Protein AF-A0A2E9XKD5-F1 (afdb_monomer_lite)

pLDDT: mean 72.81, std 18.31, range [36.31, 94.81]

Sequence (145 aa):
MKQLCNVTFLSILGIMIFNGTSYVSAADKLKVTCDGRDLALDPDTKLLDIEVVNNTLLTPDETFRGIPFTEIDDLVRFRVVGEFYTEGWALDKSTLMAASSLTVTNKPNIAAVNRSYNCIETAPPEPPEKLPKRPVGKRPRKRGF

Secondary structure (DSSP, 8-state):
-------------------------S---EEEEETTEEEEEETTTTEEEEEE-S-BTTB-S-EEEEEEEEEETTEEEEEEE-SSEEEEEEEETTTTEEEEEEEETT-TTSPPEEEEEEEEEPPPPPPPSS------PPPPP----

Structure (mmCIF, N/CA/C/O backbone):
data_AF-A0A2E9XKD5-F1
#
_entry.id   AF-A0A2E9XKD5-F1
#
loop_
_atom_site.group_PDB
_atom_site.id
_atom_site.type_symbol
_atom_site.label_atom_id
_atom_site.label_alt_id
_atom_site.label_comp_id
_atom_site.label_asym_id
_atom_site.label_entity_id
_atom_site.label_seq_id
_atom_site.pdbx_PDB_ins_code
_atom_site.Cartn_x
_atom_site.Cartn_y
_atom_site.Cartn_z
_atom_site.occupancy
_atom_site.B_iso_or_equiv
_atom_site.auth_seq_id
_atom_site.auth_comp_id
_atom_site.auth_asym_id
_atom_site.auth_atom_id
_atom_site.pdbx_PDB_model_num
ATOM 1 N N . MET A 1 1 ? -65.403 -9.902 49.046 1.00 38.38 1 MET A N 1
ATOM 2 C CA . MET A 1 1 ? -65.206 -11.231 49.671 1.00 38.38 1 MET A CA 1
ATOM 3 C C . MET A 1 1 ? -64.141 -11.990 48.889 1.00 38.38 1 MET A C 1
ATOM 5 O O . MET A 1 1 ? -64.184 -11.918 47.669 1.00 38.38 1 MET A O 1
ATOM 9 N N . LYS A 1 2 ? -63.268 -12.708 49.622 1.00 39.84 2 LYS A N 1
ATOM 10 C CA . LYS A 1 2 ? -62.040 -13.458 49.243 1.00 39.84 2 LYS A CA 1
ATOM 11 C C . LYS A 1 2 ? -60.794 -12.561 49.039 1.00 39.84 2 LYS A C 1
ATOM 13 O O . LYS A 1 2 ? -60.743 -11.837 48.058 1.00 39.84 2 LYS A O 1
ATOM 18 N N . GLN A 1 3 ? -59.935 -12.331 50.054 1.00 40.47 3 GLN A N 1
ATOM 19 C CA . GLN A 1 3 ? -58.873 -13.202 50.647 1.00 40.47 3 GLN A CA 1
ATOM 20 C C . GLN A 1 3 ? -57.863 -13.700 49.592 1.00 40.47 3 GLN A C 1
ATOM 22 O O . GLN A 1 3 ? -58.303 -14.166 48.553 1.00 40.47 3 GLN A O 1
ATOM 27 N N . LEU A 1 4 ? -56.536 -13.711 49.770 1.00 41.00 4 LEU A N 1
ATOM 28 C CA . LEU A 1 4 ? -55.631 -13.460 50.903 1.00 41.00 4 LEU A CA 1
ATOM 29 C C . LEU A 1 4 ? -54.195 -13.330 50.332 1.00 41.00 4 LEU A C 1
ATOM 31 O O . LEU A 1 4 ? -53.864 -14.004 49.364 1.00 41.00 4 LEU A O 1
ATOM 35 N N . CYS A 1 5 ? -53.393 -12.469 50.962 1.00 41.09 5 CYS A N 1
ATOM 36 C CA . CYS A 1 5 ? -51.933 -12.477 51.142 1.00 41.09 5 CYS A CA 1
ATOM 37 C C . CYS A 1 5 ? -51.021 -13.344 50.245 1.00 41.09 5 CYS A C 1
ATOM 39 O O . CYS A 1 5 ? -51.085 -14.567 50.288 1.00 41.09 5 CYS A O 1
ATOM 41 N N . ASN A 1 6 ? -49.966 -12.721 49.700 1.00 37.91 6 ASN A N 1
ATOM 42 C CA . ASN A 1 6 ? -48.620 -13.050 50.187 1.00 37.91 6 ASN A CA 1
ATOM 43 C C . ASN A 1 6 ? -47.631 -11.894 49.986 1.00 37.91 6 ASN A C 1
ATOM 45 O O . ASN A 1 6 ? -47.409 -11.408 48.880 1.00 37.91 6 ASN A O 1
ATOM 49 N N . VAL A 1 7 ? -47.081 -11.442 51.107 1.00 45.97 7 VAL A N 1
ATOM 50 C CA . VAL A 1 7 ? -46.154 -10.324 51.264 1.00 45.97 7 VAL A CA 1
ATOM 51 C C . VAL A 1 7 ? -44.745 -10.908 51.421 1.00 45.97 7 VAL A C 1
ATOM 53 O O . VAL A 1 7 ? -44.524 -11.761 52.270 1.00 45.97 7 VAL A O 1
ATOM 56 N N . THR A 1 8 ? -43.832 -10.425 50.573 1.00 49.66 8 THR A N 1
ATOM 57 C CA . THR A 1 8 ? -42.368 -10.286 50.745 1.00 49.66 8 THR A CA 1
ATOM 58 C C . THR A 1 8 ? -41.493 -11.492 51.120 1.00 49.66 8 THR A C 1
ATOM 60 O O . THR A 1 8 ? -41.514 -11.959 52.251 1.00 49.66 8 THR A O 1
ATOM 63 N N . PHE A 1 9 ? -40.540 -11.802 50.235 1.00 42.31 9 PHE A N 1
ATOM 64 C CA . PHE A 1 9 ? -39.138 -12.108 50.570 1.00 42.31 9 PHE A CA 1
ATOM 65 C C . PHE A 1 9 ? -38.277 -11.489 49.449 1.00 42.31 9 PHE A C 1
ATOM 67 O O . PHE A 1 9 ? -38.438 -11.837 48.287 1.00 42.31 9 PHE A O 1
ATOM 74 N N . LEU A 1 10 ? -37.660 -10.327 49.664 1.00 41.09 10 LEU A N 1
ATOM 75 C CA . LEU A 1 10 ? -36.280 -10.145 50.133 1.00 41.09 10 LEU A CA 1
ATOM 76 C C . LEU A 1 10 ? -35.199 -10.750 49.215 1.00 41.09 10 LEU A C 1
ATOM 78 O O . LEU A 1 10 ? -35.007 -11.957 49.160 1.00 41.09 10 LEU A O 1
ATOM 82 N N . SER A 1 11 ? -34.429 -9.822 48.638 1.00 43.50 11 SER A N 1
ATOM 83 C CA . SER A 1 11 ? -32.983 -9.870 48.385 1.00 43.50 11 SER A CA 1
ATOM 84 C C . SER A 1 11 ? -32.411 -10.832 47.341 1.00 43.50 11 SER A C 1
ATOM 86 O O . SER A 1 11 ? -32.524 -12.044 47.459 1.00 43.50 11 SER A O 1
ATOM 88 N N . ILE A 1 12 ? -31.648 -10.222 46.424 1.00 52.56 12 ILE A N 1
ATOM 89 C CA . ILE A 1 12 ? -30.289 -10.549 45.934 1.00 52.56 12 ILE A CA 1
ATOM 90 C C . ILE A 1 12 ? -30.287 -10.163 44.448 1.00 52.56 12 ILE A C 1
ATOM 92 O O . ILE A 1 12 ? -30.807 -10.861 43.589 1.00 52.56 12 ILE A O 1
ATOM 96 N N . LEU A 1 13 ? -29.951 -8.911 44.136 1.00 46.59 13 LEU A N 1
ATOM 97 C CA . LEU A 1 13 ? -28.588 -8.550 43.732 1.00 46.59 13 LEU A CA 1
ATOM 98 C C . LEU A 1 13 ? -28.008 -9.566 42.738 1.00 46.59 13 LEU A C 1
ATOM 100 O O . LEU A 1 13 ? -27.214 -10.431 43.083 1.00 46.59 13 LEU A O 1
ATOM 104 N N . GLY A 1 14 ? -28.404 -9.402 41.485 1.00 41.97 14 GLY A N 1
ATOM 105 C CA . GLY A 1 14 ? -27.743 -9.991 40.333 1.00 41.97 14 GLY A CA 1
ATOM 106 C C . GLY A 1 14 ? -27.627 -8.926 39.259 1.00 41.97 14 GLY A C 1
ATOM 107 O O . GLY A 1 14 ? -28.182 -9.083 38.178 1.00 41.97 14 GLY A O 1
ATOM 108 N N . ILE A 1 15 ? -26.961 -7.811 39.585 1.00 48.97 15 ILE A N 1
ATOM 109 C CA . ILE A 1 15 ? -26.388 -6.918 38.576 1.00 48.97 15 ILE A CA 1
ATOM 110 C C . ILE A 1 15 ? -25.385 -7.797 37.829 1.00 48.97 15 ILE A C 1
ATOM 112 O O . ILE A 1 15 ? -24.231 -7.923 38.230 1.00 48.97 15 ILE A O 1
ATOM 116 N N . MET A 1 16 ? -25.854 -8.492 36.792 1.00 43.12 16 MET A N 1
ATOM 117 C CA . MET A 1 16 ? -24.989 -9.048 35.769 1.00 43.12 16 MET A CA 1
ATOM 118 C C . MET A 1 16 ? -24.407 -7.842 35.060 1.00 43.12 16 MET A C 1
ATOM 120 O O . MET A 1 16 ? -24.975 -7.281 34.126 1.00 43.12 16 MET A O 1
ATOM 124 N N . ILE A 1 17 ? -23.280 -7.418 35.620 1.00 49.34 17 ILE A N 1
ATOM 125 C CA . ILE A 1 17 ? -22.225 -6.678 34.971 1.00 49.34 17 ILE A CA 1
ATOM 126 C C . ILE A 1 17 ? -21.909 -7.479 33.706 1.00 49.34 17 ILE A C 1
ATOM 128 O O . ILE A 1 17 ? -21.049 -8.358 33.699 1.00 49.34 17 ILE A O 1
ATOM 132 N N . PHE A 1 18 ? -22.636 -7.202 32.625 1.00 40.81 18 PHE A N 1
ATOM 133 C CA . PHE A 1 18 ? -22.081 -7.371 31.300 1.00 40.81 18 PHE A CA 1
ATOM 134 C C . PHE A 1 18 ? -20.971 -6.325 31.229 1.00 40.81 18 PHE A C 1
ATOM 136 O O . PHE A 1 18 ? -21.161 -5.202 30.772 1.00 40.81 18 PHE A O 1
ATOM 143 N N . ASN A 1 19 ? -19.792 -6.711 31.721 1.00 41.50 19 ASN A N 1
ATOM 144 C CA . ASN A 1 19 ? -18.520 -6.190 31.250 1.00 41.50 19 ASN A CA 1
ATOM 145 C C . ASN A 1 19 ? -18.376 -6.644 29.791 1.00 41.50 19 ASN A C 1
ATOM 147 O O . ASN A 1 19 ? -17.474 -7.392 29.432 1.00 41.50 19 ASN A O 1
ATOM 151 N N . GLY A 1 20 ? -19.287 -6.183 28.934 1.00 37.00 20 GLY A N 1
ATOM 152 C CA . GLY A 1 20 ? -18.928 -5.841 27.581 1.00 37.00 20 GLY A CA 1
ATOM 153 C C . GLY A 1 20 ? -18.070 -4.600 27.721 1.00 37.00 20 GLY A C 1
ATOM 154 O O . GLY A 1 20 ? -18.549 -3.485 27.560 1.00 37.00 20 GLY A O 1
ATOM 155 N N . THR A 1 21 ? -16.798 -4.787 28.073 1.00 42.94 21 THR A N 1
ATOM 156 C CA . THR A 1 21 ? -15.776 -3.846 27.646 1.00 42.94 21 THR A CA 1
ATOM 157 C C . THR A 1 21 ? -15.769 -3.940 26.128 1.00 42.94 21 THR A C 1
ATOM 159 O O . THR A 1 21 ? -14.956 -4.643 25.533 1.00 42.94 21 THR A O 1
ATOM 162 N N . SER A 1 22 ? -16.725 -3.268 25.494 1.00 39.81 22 SER A N 1
ATOM 163 C CA . SER A 1 22 ? -16.530 -2.686 24.187 1.00 39.81 22 SER A CA 1
ATOM 164 C C . SER A 1 22 ? -15.349 -1.740 24.356 1.00 39.81 22 SER A C 1
ATOM 166 O O . SER A 1 22 ? -15.509 -0.552 24.625 1.00 39.81 22 SER A O 1
ATOM 168 N N . TYR A 1 23 ? -14.142 -2.298 24.250 1.00 36.31 23 TYR A N 1
ATOM 169 C CA . TYR A 1 23 ? -12.985 -1.587 23.733 1.00 36.31 23 TYR A CA 1
ATOM 170 C C . TYR A 1 23 ? -13.327 -1.233 22.281 1.00 36.31 23 TYR A C 1
ATOM 172 O O . TYR A 1 23 ? -12.847 -1.832 21.335 1.00 36.31 23 TYR A O 1
ATOM 180 N N . VAL A 1 24 ? -14.256 -0.295 22.132 1.00 44.94 24 VAL A N 1
ATOM 181 C CA . VAL A 1 24 ? -14.527 0.471 20.926 1.00 44.94 24 VAL A CA 1
ATOM 182 C C . VAL A 1 24 ? -13.983 1.844 21.281 1.00 44.94 24 VAL A C 1
ATOM 184 O O . VAL A 1 24 ? -14.707 2.707 21.764 1.00 44.94 24 VAL A O 1
ATOM 187 N N . SER A 1 25 ? -12.657 1.980 21.241 1.00 40.97 25 SER A N 1
ATOM 188 C CA . SER A 1 25 ? -11.979 3.250 21.518 1.00 40.97 25 SER A CA 1
ATOM 189 C C . SER A 1 25 ? -10.520 3.224 21.053 1.00 40.97 25 SER A C 1
ATOM 191 O O . SER A 1 25 ? -9.585 3.355 21.840 1.00 40.97 25 SER A O 1
ATOM 193 N N . ALA A 1 26 ? -10.346 3.065 19.755 1.00 41.09 26 ALA A N 1
ATOM 194 C CA . ALA A 1 26 ? -9.420 3.794 18.894 1.00 41.09 26 ALA A CA 1
ATOM 195 C C . ALA A 1 26 ? -9.995 3.585 17.485 1.00 41.09 26 ALA A C 1
ATOM 197 O O . ALA A 1 26 ? -10.652 2.570 17.275 1.00 41.09 26 ALA A O 1
ATOM 198 N N . ALA A 1 27 ? -9.853 4.513 16.542 1.00 47.41 27 ALA A N 1
ATOM 199 C CA . ALA A 1 27 ? -10.241 4.228 15.164 1.00 47.41 27 ALA A CA 1
ATOM 200 C C . ALA A 1 27 ? -9.465 2.977 14.717 1.00 47.41 27 ALA A C 1
ATOM 202 O O . ALA A 1 27 ? -8.239 3.022 14.603 1.00 47.41 27 ALA A O 1
ATOM 203 N N . ASP A 1 28 ? -10.149 1.832 14.624 1.00 62.38 28 ASP A N 1
ATOM 204 C CA . ASP A 1 28 ? -9.481 0.545 14.468 1.00 62.38 28 ASP A CA 1
ATOM 205 C C . ASP A 1 28 ? -8.703 0.580 13.159 1.00 62.38 28 ASP A C 1
ATOM 207 O O . ASP A 1 28 ? -9.267 0.746 12.075 1.00 62.38 28 ASP A O 1
ATOM 211 N N . LYS A 1 29 ? -7.375 0.491 13.276 1.00 72.94 29 LYS A N 1
ATOM 212 C CA . LYS A 1 29 ? -6.488 0.398 12.121 1.00 72.94 29 LYS A CA 1
ATOM 213 C C . LYS A 1 29 ? -6.989 -0.754 11.265 1.00 72.94 29 LYS A C 1
ATOM 215 O O . LYS A 1 29 ? -7.011 -1.891 11.739 1.00 72.94 29 LYS A O 1
ATOM 220 N N . LEU A 1 30 ? -7.389 -0.467 10.032 1.00 81.31 30 LEU A N 1
ATOM 221 C CA . LEU A 1 30 ? -7.867 -1.497 9.123 1.00 81.31 30 LEU A CA 1
ATOM 222 C C . LEU A 1 30 ? -6.664 -2.371 8.762 1.00 81.31 30 LEU A C 1
ATOM 224 O O . LEU A 1 30 ? -5.709 -1.893 8.148 1.00 81.31 30 LEU A O 1
ATOM 228 N N . LYS A 1 31 ? -6.694 -3.633 9.191 1.00 87.31 31 LYS A N 1
ATOM 229 C CA . LYS A 1 31 ? -5.660 -4.618 8.881 1.00 87.31 31 LYS A CA 1
ATOM 230 C C . LYS A 1 31 ? -6.194 -5.584 7.846 1.00 87.31 31 LYS A C 1
ATOM 232 O O . LYS A 1 31 ? -7.235 -6.200 8.067 1.00 87.31 31 LYS A O 1
ATOM 237 N N . VAL A 1 32 ? -5.501 -5.687 6.725 1.00 87.19 32 VAL A N 1
ATOM 238 C CA . VAL A 1 32 ? -5.929 -6.494 5.590 1.00 87.19 32 VAL A CA 1
ATOM 239 C C . VAL A 1 32 ? -4.749 -7.289 5.058 1.00 87.19 32 VAL A C 1
ATOM 241 O O . VAL A 1 32 ? -3.692 -6.724 4.808 1.00 87.19 32 VAL A O 1
ATOM 244 N N . THR A 1 33 ? -4.938 -8.578 4.815 1.00 87.56 33 THR A N 1
ATOM 245 C CA . THR A 1 33 ? -3.949 -9.443 4.172 1.00 87.56 33 THR A CA 1
ATOM 246 C C . THR A 1 33 ? -4.348 -9.671 2.716 1.00 87.56 33 THR A C 1
ATOM 248 O O . THR A 1 33 ? -5.406 -10.235 2.451 1.00 87.56 33 THR A O 1
ATOM 251 N N . CYS A 1 34 ? -3.506 -9.247 1.774 1.00 87.12 34 CYS A N 1
ATOM 252 C CA . CYS A 1 34 ? -3.686 -9.382 0.325 1.00 87.12 34 CYS A CA 1
ATOM 253 C C . CYS A 1 34 ? -2.665 -10.387 -0.245 1.00 87.12 34 CYS A C 1
ATOM 255 O O . CYS A 1 34 ? -1.501 -10.031 -0.419 1.00 87.12 34 CYS A O 1
ATOM 257 N N . ASP A 1 35 ? -3.074 -11.637 -0.500 1.00 80.81 35 ASP A N 1
ATOM 258 C CA . ASP A 1 35 ? -2.224 -12.759 -0.967 1.00 80.81 35 ASP A CA 1
ATOM 259 C C . ASP A 1 35 ? -0.797 -12.793 -0.361 1.00 80.81 35 ASP A C 1
ATOM 261 O O . ASP A 1 35 ? 0.207 -12.878 -1.072 1.00 80.81 35 ASP A O 1
ATOM 265 N N . GLY A 1 36 ? -0.699 -12.704 0.971 1.00 75.50 36 GLY A N 1
ATOM 266 C CA . GLY A 1 36 ? 0.577 -12.729 1.706 1.00 75.50 36 GLY A CA 1
ATOM 267 C C . GLY A 1 36 ? 1.212 -11.359 1.965 1.00 75.50 36 GLY A C 1
ATOM 268 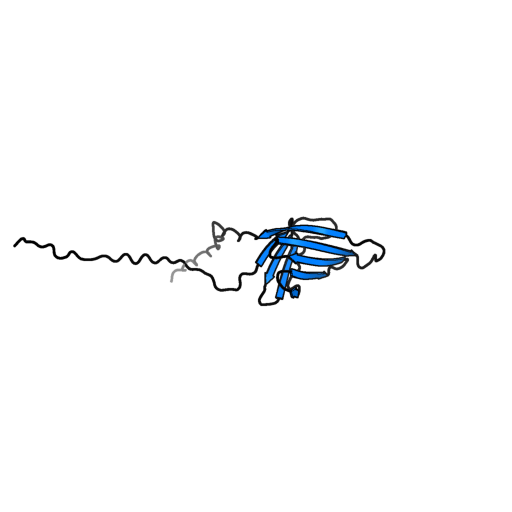O O . GLY A 1 36 ? 2.294 -11.285 2.538 1.00 75.50 36 GLY A O 1
ATOM 269 N N . ARG A 1 37 ? 0.557 -10.261 1.578 1.00 81.75 37 ARG A N 1
ATOM 270 C CA . ARG A 1 37 ? 0.967 -8.905 1.962 1.00 81.75 37 ARG A CA 1
ATOM 271 C C . ARG A 1 37 ? 0.036 -8.343 3.017 1.00 81.75 37 ARG A C 1
ATOM 273 O O . ARG A 1 37 ? -1.136 -8.109 2.730 1.00 81.75 37 ARG A O 1
ATOM 280 N N . ASP A 1 38 ? 0.565 -8.097 4.204 1.00 85.94 38 ASP A N 1
ATOM 281 C CA . ASP A 1 38 ? -0.205 -7.526 5.300 1.00 85.94 38 ASP A CA 1
ATOM 282 C C . ASP A 1 38 ? -0.155 -6.001 5.215 1.00 85.94 38 ASP A C 1
ATOM 284 O O . ASP A 1 38 ? 0.912 -5.393 5.217 1.00 85.94 38 ASP A O 1
ATOM 288 N N . LEU A 1 39 ? -1.326 -5.383 5.115 1.00 88.12 39 LEU A N 1
ATOM 289 C CA . LEU A 1 39 ? -1.545 -3.945 5.062 1.00 88.12 39 LEU A CA 1
ATOM 290 C C . LEU A 1 39 ? -2.160 -3.502 6.383 1.00 88.12 39 LEU A C 1
ATOM 292 O O . LEU A 1 39 ? -3.223 -3.984 6.766 1.00 88.12 39 LEU A O 1
ATOM 296 N N . ALA A 1 40 ? -1.533 -2.547 7.060 1.00 89.12 40 ALA A N 1
ATOM 297 C CA . ALA A 1 40 ? -2.092 -1.897 8.237 1.00 89.12 40 ALA A CA 1
ATOM 298 C C . ALA A 1 40 ? -2.330 -0.418 7.931 1.00 89.12 40 ALA A C 1
ATOM 300 O O . ALA A 1 40 ? -1.385 0.364 7.843 1.00 89.12 40 ALA A O 1
ATOM 301 N N . LEU A 1 41 ? -3.597 -0.038 7.768 1.00 88.81 41 LEU A N 1
ATOM 302 C CA . LEU A 1 41 ? -4.013 1.326 7.469 1.00 88.81 41 LEU A CA 1
ATOM 303 C C . LEU A 1 41 ? -4.381 2.061 8.752 1.00 88.81 41 LEU A C 1
ATOM 305 O O . LEU A 1 41 ? -5.253 1.624 9.501 1.00 88.81 41 LEU A O 1
ATOM 309 N N . ASP A 1 42 ? -3.764 3.215 8.966 1.00 88.88 42 ASP A N 1
ATOM 310 C CA . ASP A 1 42 ? -4.101 4.136 10.042 1.00 88.88 42 ASP A CA 1
ATOM 311 C C . ASP A 1 42 ? -4.901 5.321 9.455 1.00 88.88 42 ASP A C 1
ATOM 313 O O . ASP A 1 42 ? -4.324 6.207 8.810 1.00 88.88 42 ASP A O 1
ATOM 317 N N . PRO A 1 43 ? -6.244 5.330 9.596 1.00 81.88 43 PRO A N 1
ATOM 318 C CA . PRO A 1 43 ? -7.098 6.335 8.963 1.00 81.88 43 PRO A CA 1
ATOM 319 C C . PRO A 1 43 ? -6.926 7.737 9.555 1.00 81.88 43 PRO A C 1
ATOM 321 O O . PRO A 1 43 ? -7.203 8.709 8.847 1.00 81.88 43 PRO A O 1
ATOM 324 N N . ASP A 1 44 ? -6.450 7.832 10.800 1.00 84.56 44 ASP A N 1
ATOM 325 C CA . ASP A 1 44 ? -6.259 9.087 11.527 1.00 84.56 44 ASP A CA 1
ATOM 326 C C . ASP A 1 44 ? -5.000 9.809 11.044 1.00 84.56 44 ASP A C 1
ATOM 328 O O . ASP A 1 44 ? -5.010 11.015 10.798 1.00 84.56 44 ASP A O 1
ATOM 332 N N . THR A 1 45 ? -3.909 9.061 10.871 1.00 86.00 45 THR A N 1
ATOM 333 C CA . THR A 1 45 ? -2.625 9.613 10.413 1.00 86.00 45 THR A CA 1
ATOM 334 C C . THR A 1 45 ? -2.474 9.617 8.893 1.00 86.00 45 THR A C 1
ATOM 336 O O . THR A 1 45 ? -1.564 10.267 8.380 1.00 86.00 45 THR A O 1
ATOM 339 N N . LYS A 1 46 ? -3.359 8.919 8.165 1.00 88.00 46 LYS A N 1
ATOM 340 C CA . LYS A 1 46 ? -3.244 8.658 6.717 1.00 88.00 46 LYS A CA 1
ATOM 341 C C . LYS A 1 46 ? -1.917 7.991 6.338 1.00 88.00 46 LYS A C 1
ATOM 343 O O . LYS A 1 46 ? -1.361 8.233 5.264 1.00 88.00 46 LYS A O 1
ATOM 348 N N . LEU A 1 47 ? -1.428 7.134 7.234 1.00 89.56 47 LEU A N 1
ATOM 349 C CA . LEU A 1 47 ? -0.220 6.340 7.055 1.00 89.56 47 LEU A CA 1
ATOM 350 C C . LEU A 1 47 ? -0.562 4.854 6.977 1.00 89.56 47 LEU A C 1
ATOM 352 O O . LEU A 1 47 ? -1.462 4.366 7.660 1.00 89.56 47 LEU A O 1
ATOM 356 N N . LEU A 1 48 ? 0.171 4.136 6.136 1.00 90.62 48 LEU A N 1
ATOM 357 C CA . LEU A 1 48 ? 0.044 2.699 5.955 1.00 90.62 48 LEU A CA 1
ATOM 358 C C . LEU A 1 48 ? 1.399 2.019 6.141 1.00 90.62 48 LEU A C 1
ATOM 360 O O . LEU A 1 48 ? 2.426 2.504 5.660 1.00 90.62 48 LEU A O 1
ATOM 364 N N . ASP A 1 49 ? 1.365 0.872 6.807 1.00 87.75 49 ASP A N 1
ATOM 365 C CA . ASP A 1 49 ? 2.474 -0.071 6.852 1.00 87.75 49 ASP A CA 1
ATOM 366 C C . ASP A 1 49 ? 2.128 -1.277 5.965 1.00 87.75 49 ASP A C 1
ATOM 368 O O . ASP A 1 49 ? 0.996 -1.764 5.992 1.00 87.75 49 ASP A O 1
ATOM 372 N N . ILE A 1 50 ? 3.092 -1.750 5.174 1.00 85.69 50 ILE A N 1
ATOM 373 C CA . ILE A 1 50 ? 2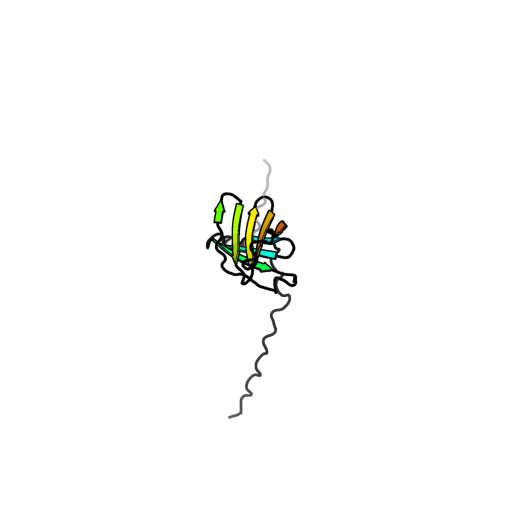.974 -2.970 4.369 1.00 85.69 50 ILE A CA 1
ATOM 374 C C . ILE A 1 50 ? 4.108 -3.923 4.719 1.00 85.69 50 ILE A C 1
ATOM 376 O O . ILE A 1 50 ? 5.287 -3.573 4.631 1.00 85.69 50 ILE A O 1
ATOM 380 N N . GLU A 1 51 ? 3.742 -5.136 5.105 1.00 81.88 51 GLU A N 1
ATOM 381 C CA . GLU A 1 51 ? 4.656 -6.244 5.338 1.00 81.88 51 GLU A CA 1
ATOM 382 C C . GLU A 1 51 ? 4.512 -7.243 4.191 1.00 81.88 51 GLU A C 1
ATOM 384 O O . GLU A 1 51 ? 3.426 -7.752 3.914 1.00 81.88 51 GLU A O 1
ATOM 389 N N . VAL A 1 52 ? 5.607 -7.487 3.472 1.00 72.25 52 VAL A N 1
ATOM 390 C CA . VAL A 1 52 ? 5.629 -8.451 2.370 1.00 72.25 52 VAL A CA 1
ATOM 391 C C . VAL A 1 52 ? 6.113 -9.785 2.922 1.00 72.25 52 VAL A C 1
ATOM 393 O O . VAL A 1 52 ? 7.312 -9.986 3.090 1.00 72.25 52 VAL A O 1
ATOM 396 N N . VAL A 1 53 ? 5.177 -10.692 3.208 1.00 54.47 53 VAL A N 1
ATOM 397 C CA . VAL A 1 53 ? 5.475 -12.037 3.704 1.00 54.47 53 VAL A CA 1
ATOM 398 C C . VAL A 1 53 ? 5.435 -13.000 2.512 1.00 54.47 53 VAL A C 1
ATOM 400 O O . VAL A 1 53 ? 4.429 -13.098 1.816 1.00 54.47 53 VAL A O 1
ATOM 403 N N . ASN A 1 54 ? 6.531 -13.730 2.281 1.00 50.84 54 ASN A N 1
ATOM 404 C CA . ASN A 1 54 ? 6.793 -14.629 1.137 1.00 50.84 54 ASN A CA 1
ATOM 405 C C . ASN A 1 54 ? 7.520 -13.998 -0.067 1.00 50.84 54 ASN A C 1
ATOM 407 O O . ASN A 1 54 ? 6.969 -13.795 -1.149 1.00 50.84 54 ASN A O 1
ATOM 411 N N . ASN A 1 55 ? 8.826 -13.800 0.136 1.00 48.94 55 ASN A N 1
ATOM 412 C CA . ASN A 1 55 ? 9.940 -14.092 -0.776 1.00 48.94 55 ASN A CA 1
ATOM 413 C C . ASN A 1 55 ? 9.602 -14.346 -2.260 1.00 48.94 55 ASN A C 1
ATOM 415 O O . ASN A 1 55 ? 9.370 -15.475 -2.699 1.00 48.94 55 ASN A O 1
ATOM 419 N N . THR A 1 56 ? 9.789 -13.313 -3.079 1.00 48.16 56 THR A N 1
ATOM 420 C CA . THR A 1 56 ? 10.329 -13.510 -4.432 1.00 48.16 56 THR A CA 1
ATOM 421 C C . THR A 1 56 ? 11.730 -12.908 -4.478 1.00 48.16 56 THR A C 1
ATOM 423 O O . THR A 1 56 ? 12.004 -11.960 -3.752 1.00 48.16 56 THR A O 1
ATOM 426 N N . LEU A 1 57 ? 12.619 -13.429 -5.336 1.00 43.97 57 LEU A N 1
ATOM 427 C CA . LEU A 1 57 ? 14.032 -13.008 -5.487 1.00 43.97 57 LEU A CA 1
ATOM 428 C C . LEU A 1 57 ? 14.261 -11.486 -5.664 1.00 43.97 57 LEU A C 1
ATOM 430 O O . LEU A 1 57 ? 15.403 -11.040 -5.644 1.00 43.97 57 LEU A O 1
ATOM 434 N N . LEU A 1 58 ? 13.202 -10.704 -5.883 1.00 45.88 58 LEU A N 1
ATOM 435 C CA . LEU A 1 58 ? 13.227 -9.267 -6.152 1.00 45.88 58 LEU A CA 1
ATOM 436 C C . LEU A 1 58 ? 12.759 -8.401 -4.969 1.00 45.88 58 LEU A C 1
ATOM 438 O O . LEU A 1 58 ? 12.908 -7.184 -5.034 1.00 45.88 58 LEU A O 1
ATOM 442 N N . THR A 1 59 ? 12.204 -8.998 -3.912 1.00 52.22 59 THR A N 1
ATOM 443 C CA . THR A 1 59 ? 11.730 -8.298 -2.709 1.00 52.22 59 THR A CA 1
ATOM 444 C C . THR A 1 59 ? 12.105 -9.138 -1.484 1.00 52.22 59 THR A C 1
ATOM 446 O O . THR A 1 59 ? 11.387 -10.103 -1.200 1.00 52.22 59 THR A O 1
ATOM 449 N N . PRO A 1 60 ? 13.232 -8.853 -0.797 1.00 54.19 60 PRO A N 1
ATOM 450 C CA . PRO A 1 60 ? 13.500 -9.460 0.509 1.00 54.19 60 PRO A CA 1
ATOM 451 C C . PRO A 1 60 ? 12.356 -9.136 1.482 1.00 54.19 60 PRO A C 1
ATOM 453 O O . PRO A 1 60 ? 11.580 -8.219 1.211 1.00 54.19 60 PRO A O 1
ATOM 456 N N . ASP A 1 61 ? 12.250 -9.876 2.591 1.00 58.97 61 ASP A N 1
ATOM 457 C CA . ASP A 1 61 ? 11.293 -9.572 3.662 1.00 58.97 61 ASP A CA 1
ATOM 458 C C . ASP A 1 61 ? 11.525 -8.126 4.133 1.00 58.97 61 ASP A C 1
ATOM 460 O O . ASP A 1 61 ? 12.467 -7.818 4.867 1.00 58.97 61 ASP A O 1
ATOM 464 N N . GLU A 1 62 ? 10.695 -7.219 3.632 1.00 69.00 62 GLU A N 1
ATOM 465 C CA . GLU A 1 62 ? 10.824 -5.786 3.826 1.00 69.00 62 GLU A CA 1
ATOM 466 C C . GLU A 1 62 ? 9.478 -5.264 4.312 1.00 69.00 62 GLU A C 1
ATOM 468 O O . GLU A 1 62 ? 8.432 -5.455 3.683 1.00 69.00 62 GLU A O 1
ATOM 473 N N . THR A 1 63 ? 9.508 -4.629 5.480 1.00 77.69 63 THR A N 1
ATOM 474 C CA . THR A 1 63 ? 8.363 -3.897 6.008 1.00 77.69 63 THR A CA 1
ATOM 475 C C . THR A 1 63 ? 8.534 -2.434 5.642 1.00 77.69 63 THR A C 1
ATOM 477 O O . THR A 1 63 ? 9.404 -1.752 6.190 1.00 77.69 63 THR A O 1
ATOM 480 N N . PHE A 1 64 ? 7.680 -1.923 4.763 1.00 83.12 64 PHE A N 1
ATOM 481 C CA . PHE A 1 64 ? 7.627 -0.493 4.490 1.00 83.12 64 PHE A CA 1
ATOM 482 C C . PHE A 1 64 ? 6.667 0.153 5.479 1.00 83.12 64 PHE A C 1
ATOM 484 O O . PHE A 1 64 ? 5.534 -0.298 5.632 1.00 83.12 64 PHE A O 1
ATOM 491 N N . ARG A 1 65 ? 7.128 1.198 6.166 1.00 87.31 65 ARG A N 1
ATOM 492 C CA . ARG A 1 65 ? 6.369 1.851 7.236 1.00 87.31 65 ARG A CA 1
ATOM 493 C C . ARG A 1 65 ? 6.098 3.309 6.930 1.00 87.31 65 ARG A C 1
ATOM 495 O O . ARG A 1 65 ? 6.933 3.976 6.320 1.00 87.31 65 ARG A O 1
ATOM 502 N N . GLY A 1 66 ? 4.970 3.811 7.418 1.00 86.38 66 GLY A N 1
ATOM 503 C CA . GLY A 1 66 ? 4.622 5.224 7.326 1.00 86.38 66 GLY A CA 1
ATOM 504 C C . GLY A 1 66 ? 4.420 5.700 5.889 1.00 86.38 66 GLY A C 1
ATOM 505 O O . GLY A 1 66 ? 4.755 6.840 5.569 1.00 86.38 66 GLY A O 1
ATOM 506 N N . ILE A 1 67 ? 3.911 4.838 5.008 1.00 88.81 67 ILE A N 1
ATOM 507 C CA . ILE A 1 67 ? 3.630 5.210 3.624 1.00 88.81 67 ILE A CA 1
ATOM 508 C C . ILE A 1 67 ? 2.400 6.119 3.617 1.00 88.81 67 ILE A C 1
ATOM 510 O O . ILE A 1 67 ? 1.335 5.696 4.074 1.00 88.81 67 ILE A O 1
ATOM 514 N N . PRO A 1 68 ? 2.497 7.346 3.082 1.00 92.00 68 PRO A N 1
ATOM 515 C CA . PRO A 1 68 ? 1.332 8.198 2.946 1.00 92.00 68 PRO A CA 1
ATOM 516 C C . PRO A 1 68 ? 0.364 7.592 1.930 1.00 92.00 68 PRO A C 1
ATOM 518 O O . PRO A 1 68 ? 0.765 7.178 0.835 1.00 92.00 68 PRO A O 1
ATOM 521 N N . PHE A 1 69 ? -0.919 7.586 2.272 1.00 93.19 69 PHE A N 1
ATOM 522 C CA . PHE A 1 69 ? -1.972 7.185 1.351 1.00 93.19 69 PHE A CA 1
ATOM 523 C C . PHE A 1 69 ? -2.990 8.300 1.140 1.00 93.19 69 PHE A C 1
ATOM 525 O O . PHE A 1 69 ? -3.181 9.193 1.963 1.00 93.19 69 PHE A O 1
ATOM 532 N N . THR A 1 70 ? -3.657 8.227 -0.004 1.00 93.75 70 THR A N 1
ATOM 533 C CA . THR A 1 70 ? -4.819 9.054 -0.326 1.00 93.75 70 THR A CA 1
ATOM 534 C C . THR A 1 70 ? -6.055 8.179 -0.319 1.00 93.75 70 THR A C 1
ATOM 536 O O . THR A 1 70 ? -5.989 7.008 -0.689 1.00 93.75 70 THR A O 1
ATOM 539 N N . GLU A 1 71 ? -7.170 8.741 0.120 1.00 92.19 71 GLU A N 1
ATOM 540 C CA . GLU A 1 71 ? -8.439 8.036 0.234 1.00 92.19 71 GLU A CA 1
ATOM 541 C C . GLU A 1 71 ? -9.531 8.905 -0.376 1.00 92.19 71 GLU A C 1
ATOM 543 O O . GLU A 1 71 ? -9.656 10.081 -0.029 1.00 92.19 71 GLU A O 1
ATOM 548 N N . ILE A 1 72 ? -10.265 8.332 -1.325 1.00 91.00 72 ILE A N 1
ATOM 549 C CA . ILE A 1 72 ? -11.431 8.946 -1.958 1.00 91.00 72 ILE A CA 1
ATOM 550 C C . ILE A 1 72 ? -12.521 7.884 -1.936 1.00 91.00 72 ILE A C 1
ATOM 552 O O . ILE A 1 72 ? -12.343 6.821 -2.534 1.00 91.00 72 ILE A O 1
ATOM 556 N N . ASP A 1 73 ? -13.615 8.172 -1.235 1.00 89.62 73 ASP A N 1
ATOM 557 C CA . ASP A 1 73 ? -14.663 7.199 -0.920 1.00 89.62 73 ASP A CA 1
ATOM 558 C C . ASP A 1 73 ? -14.050 5.953 -0.247 1.00 89.62 73 ASP A C 1
ATOM 560 O O . ASP A 1 73 ? -13.352 6.090 0.758 1.00 89.62 73 ASP A O 1
ATOM 564 N N . ASP A 1 74 ? -14.239 4.763 -0.820 1.00 90.00 74 ASP A N 1
ATOM 565 C CA . ASP A 1 74 ? -13.677 3.502 -0.314 1.00 90.00 74 ASP A CA 1
ATOM 566 C C . ASP A 1 74 ? -12.335 3.120 -0.964 1.00 90.00 74 ASP A C 1
ATOM 568 O O . ASP A 1 74 ? -11.760 2.072 -0.658 1.00 90.00 74 ASP A O 1
ATOM 572 N N . LEU A 1 75 ? -11.807 3.961 -1.861 1.00 92.19 75 LEU A N 1
ATOM 573 C CA . LEU A 1 75 ? -10.592 3.675 -2.614 1.00 92.19 75 LEU A CA 1
ATOM 574 C C . LEU A 1 75 ? -9.361 4.298 -1.953 1.00 92.19 75 LEU A C 1
ATOM 576 O O . LEU A 1 75 ? -9.156 5.515 -1.978 1.00 92.19 75 LEU A O 1
ATOM 580 N N . VAL A 1 76 ? -8.479 3.442 -1.449 1.00 93.00 76 VAL A N 1
ATOM 581 C CA . VAL A 1 76 ? -7.173 3.813 -0.903 1.00 93.00 76 VAL A CA 1
ATOM 582 C C . VAL A 1 76 ? -6.103 3.667 -1.971 1.00 93.00 76 VAL A C 1
ATOM 584 O O . VAL A 1 76 ? -5.966 2.615 -2.588 1.00 93.00 76 VAL A O 1
ATOM 587 N N . ARG A 1 77 ? -5.294 4.706 -2.171 1.00 94.81 77 ARG A N 1
ATOM 588 C CA . ARG A 1 77 ? -4.162 4.695 -3.104 1.00 94.81 77 ARG A CA 1
ATOM 589 C C . ARG A 1 77 ? -2.881 5.077 -2.396 1.00 94.81 77 ARG A C 1
ATOM 591 O O . ARG A 1 77 ? -2.826 6.108 -1.725 1.00 94.81 77 ARG A O 1
ATOM 598 N N . PHE A 1 78 ? -1.839 4.289 -2.607 1.00 93.56 78 PHE A N 1
ATOM 599 C CA . PHE A 1 78 ? -0.517 4.531 -2.039 1.00 93.56 78 PHE A CA 1
ATOM 600 C C . PHE A 1 78 ? 0.578 4.066 -2.994 1.00 93.56 78 PHE A C 1
ATOM 602 O O . PHE A 1 78 ? 0.317 3.452 -4.032 1.00 93.56 78 PHE A O 1
ATOM 609 N N . ARG A 1 79 ? 1.825 4.407 -2.674 1.00 91.00 79 ARG A N 1
ATOM 610 C CA . ARG A 1 79 ? 2.985 4.039 -3.482 1.00 91.00 79 ARG A CA 1
ATOM 611 C C . ARG A 1 79 ? 4.116 3.583 -2.581 1.00 91.00 79 ARG A C 1
ATOM 613 O O . ARG A 1 79 ? 4.514 4.308 -1.677 1.00 91.00 79 ARG A O 1
ATOM 620 N N . VAL A 1 80 ? 4.658 2.416 -2.889 1.00 88.31 80 VAL A N 1
ATOM 621 C CA . VAL A 1 80 ? 5.875 1.887 -2.283 1.00 88.31 80 VAL A CA 1
ATOM 622 C C . VAL A 1 80 ? 7.040 2.235 -3.201 1.00 88.31 80 VAL A C 1
ATOM 624 O O . VAL A 1 80 ? 6.982 1.989 -4.408 1.00 88.31 80 VAL A O 1
ATOM 627 N N . VAL A 1 81 ? 8.085 2.844 -2.648 1.00 86.94 81 VAL A N 1
ATOM 628 C CA . VAL A 1 81 ? 9.306 3.188 -3.383 1.00 86.94 81 VAL A CA 1
ATOM 629 C C . VAL A 1 81 ? 10.444 2.384 -2.775 1.00 86.94 81 VAL A C 1
ATOM 631 O O . VAL A 1 81 ? 10.885 2.681 -1.669 1.00 86.94 81 VAL A O 1
ATOM 634 N N . GLY A 1 82 ? 10.875 1.349 -3.489 1.00 81.62 82 GLY A N 1
ATOM 635 C CA . GLY A 1 82 ? 12.068 0.581 -3.154 1.00 81.62 82 GLY A CA 1
ATOM 636 C C . GLY A 1 82 ? 13.300 1.120 -3.882 1.00 81.62 82 GLY A C 1
ATOM 637 O O . GLY A 1 82 ? 13.221 2.043 -4.694 1.00 81.62 82 GLY A O 1
ATOM 638 N N . GLU A 1 83 ? 14.451 0.498 -3.636 1.00 81.00 83 GLU A N 1
ATOM 639 C CA . GLU A 1 83 ? 15.725 0.891 -4.256 1.00 81.00 83 GLU A CA 1
ATOM 640 C C . GLU A 1 83 ? 15.714 0.722 -5.788 1.00 81.00 83 GLU A C 1
ATOM 642 O O . GLU A 1 83 ? 16.205 1.572 -6.531 1.00 81.00 83 GLU A O 1
ATOM 647 N N . PHE A 1 84 ? 15.106 -0.363 -6.279 1.00 81.75 84 PHE A N 1
ATOM 648 C CA . PHE A 1 84 ? 15.137 -0.735 -7.701 1.00 81.75 84 PHE A CA 1
ATOM 649 C C . PHE A 1 84 ? 13.779 -0.675 -8.394 1.00 81.75 84 PHE A C 1
ATOM 651 O O . PHE A 1 84 ? 13.693 -0.876 -9.609 1.00 81.75 84 PHE A O 1
ATOM 658 N N . TYR A 1 85 ? 12.716 -0.427 -7.637 1.00 84.12 85 TYR A N 1
ATOM 659 C CA . TYR A 1 85 ? 11.359 -0.467 -8.148 1.00 84.12 85 TYR A CA 1
ATOM 660 C C . TYR A 1 85 ? 10.472 0.565 -7.466 1.00 84.12 85 TYR A C 1
ATOM 662 O O . TYR A 1 85 ? 10.730 1.044 -6.367 1.00 84.12 85 TYR A O 1
ATOM 670 N N . THR A 1 86 ? 9.381 0.887 -8.139 1.00 87.50 86 THR A N 1
ATOM 671 C CA . THR A 1 86 ? 8.260 1.631 -7.579 1.00 87.50 86 THR A CA 1
ATOM 672 C C . THR A 1 86 ? 7.006 0.817 -7.820 1.00 87.50 86 THR A C 1
ATOM 674 O O . THR A 1 86 ? 6.781 0.358 -8.938 1.00 87.50 86 THR A O 1
ATOM 677 N N . GLU A 1 87 ? 6.194 0.637 -6.787 1.00 89.31 87 GLU A N 1
ATOM 678 C CA . GLU A 1 87 ? 4.939 -0.098 -6.869 1.00 89.31 87 GLU A CA 1
ATOM 679 C C . GLU A 1 87 ? 3.782 0.811 -6.449 1.00 89.31 87 GLU A C 1
ATOM 681 O O . GLU A 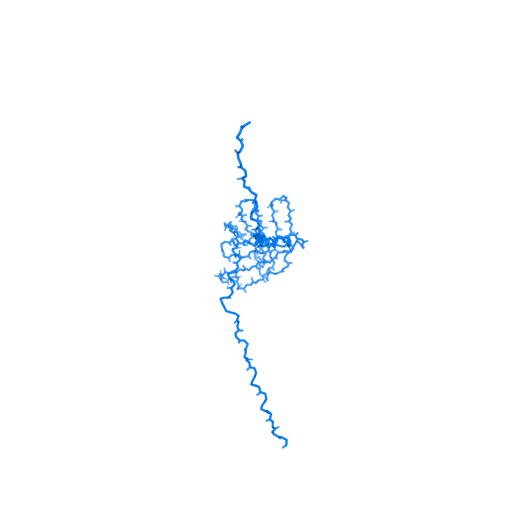1 87 ? 3.710 1.275 -5.311 1.00 89.31 87 GLU A O 1
ATOM 686 N N . GLY A 1 88 ? 2.888 1.113 -7.389 1.00 90.88 88 GLY A N 1
ATOM 687 C CA . GLY A 1 88 ? 1.649 1.838 -7.113 1.00 90.88 88 GLY A CA 1
ATOM 688 C C . GLY A 1 88 ? 0.544 0.867 -6.726 1.00 90.88 88 GLY A C 1
ATOM 689 O O . GLY A 1 88 ? 0.387 -0.146 -7.398 1.00 90.88 88 GLY A O 1
ATOM 690 N N . TRP A 1 89 ? -0.215 1.191 -5.686 1.00 93.56 89 TRP A N 1
ATOM 691 C CA . TRP A 1 89 ? -1.277 0.357 -5.135 1.00 93.56 89 TRP A CA 1
ATOM 692 C C . TRP A 1 89 ? -2.618 1.086 -5.121 1.00 93.56 89 TRP A C 1
ATOM 694 O O . TRP A 1 89 ? -2.682 2.297 -4.886 1.00 93.56 89 TRP A O 1
ATOM 704 N N . ALA A 1 90 ? -3.685 0.324 -5.334 1.00 93.88 90 ALA A N 1
ATOM 705 C CA . ALA A 1 90 ? -5.065 0.738 -5.144 1.00 93.88 90 ALA A CA 1
ATOM 706 C C . ALA A 1 90 ? -5.822 -0.380 -4.417 1.00 93.88 90 ALA A C 1
ATOM 708 O O . ALA A 1 90 ? -5.853 -1.499 -4.917 1.00 93.88 90 ALA A O 1
ATOM 709 N N . LEU A 1 91 ? -6.402 -0.084 -3.256 1.00 92.81 91 LEU A N 1
ATOM 710 C CA . LEU A 1 91 ? -7.213 -0.996 -2.447 1.00 92.81 91 LEU A CA 1
ATOM 711 C C . LEU A 1 91 ? -8.626 -0.428 -2.341 1.00 92.81 91 LEU A C 1
ATOM 713 O O . LEU A 1 91 ? -8.800 0.699 -1.882 1.00 92.81 91 LEU A O 1
ATOM 717 N N . ASP A 1 92 ? -9.618 -1.212 -2.735 1.00 93.19 92 ASP A N 1
ATOM 718 C CA . ASP A 1 92 ? -11.025 -0.923 -2.486 1.00 93.19 92 ASP A CA 1
ATOM 719 C C . ASP A 1 92 ? -11.453 -1.612 -1.186 1.00 93.19 92 ASP A C 1
ATOM 721 O O . ASP A 1 92 ? -11.437 -2.840 -1.078 1.00 93.19 92 ASP A O 1
ATOM 725 N N . LYS A 1 93 ? -11.813 -0.811 -0.180 1.00 88.62 93 LYS A N 1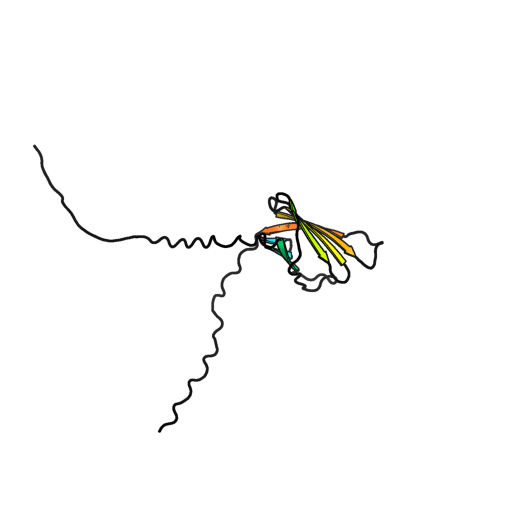
ATOM 726 C CA . LYS A 1 93 ? -12.203 -1.306 1.145 1.00 88.62 93 LYS A CA 1
ATOM 727 C C . LYS A 1 93 ? -13.526 -2.063 1.130 1.00 88.62 93 LYS A C 1
ATOM 729 O O . LYS A 1 93 ? -13.708 -2.964 1.940 1.00 88.62 93 LYS A O 1
ATOM 734 N N . SER A 1 94 ? -14.439 -1.698 0.232 1.00 88.19 94 SER A N 1
ATOM 735 C CA . SER A 1 94 ? -15.785 -2.274 0.179 1.00 88.19 94 SER A CA 1
ATOM 736 C C . SER A 1 94 ? -15.776 -3.688 -0.401 1.00 88.19 94 SER A C 1
ATOM 738 O O . SER A 1 94 ? -16.501 -4.567 0.064 1.00 88.19 94 SER A O 1
ATOM 740 N N . THR A 1 95 ? -14.920 -3.917 -1.399 1.00 90.19 95 THR A N 1
ATOM 741 C CA . THR A 1 95 ? -14.789 -5.204 -2.091 1.00 90.19 95 THR A CA 1
ATOM 742 C C . THR A 1 95 ? -13.617 -6.040 -1.586 1.00 90.19 95 THR A C 1
ATOM 744 O O . THR A 1 95 ? -13.520 -7.214 -1.942 1.00 90.19 95 THR A O 1
ATOM 747 N N . LEU A 1 96 ? -12.733 -5.452 -0.769 1.00 90.31 96 LEU A N 1
ATOM 748 C CA . LEU A 1 96 ? -11.454 -6.034 -0.351 1.00 90.31 96 LEU A CA 1
ATOM 749 C C . LEU A 1 96 ? -10.630 -6.536 -1.548 1.00 90.31 96 LEU A C 1
ATOM 751 O O . LEU A 1 96 ? -9.941 -7.554 -1.480 1.00 90.31 96 LEU A O 1
ATOM 755 N N . MET A 1 97 ? -10.696 -5.810 -2.662 1.00 91.62 97 MET A N 1
ATOM 756 C CA . MET A 1 97 ? -9.870 -6.061 -3.836 1.00 91.62 97 MET A CA 1
ATOM 757 C C . MET A 1 97 ? -8.748 -5.035 -3.899 1.00 91.62 97 MET A C 1
ATOM 759 O O . MET A 1 97 ? -8.981 -3.832 -3.760 1.00 91.62 97 MET A O 1
ATOM 763 N N . ALA A 1 98 ? -7.528 -5.497 -4.162 1.00 91.69 98 ALA A N 1
ATOM 764 C CA . ALA A 1 98 ? -6.402 -4.612 -4.416 1.00 91.69 98 ALA A CA 1
ATOM 765 C C . ALA A 1 98 ? -5.784 -4.864 -5.788 1.00 91.69 98 ALA A C 1
ATOM 767 O O . ALA A 1 98 ? -5.808 -5.969 -6.326 1.00 91.69 98 ALA A O 1
ATOM 768 N N . ALA A 1 99 ? -5.183 -3.828 -6.351 1.00 92.25 99 ALA A N 1
ATOM 769 C CA . ALA A 1 99 ? -4.363 -3.916 -7.542 1.00 92.25 99 ALA A CA 1
ATOM 770 C C . ALA A 1 99 ? -3.042 -3.188 -7.312 1.00 92.25 99 ALA A C 1
ATOM 772 O O . ALA A 1 99 ? -3.008 -2.129 -6.680 1.00 92.25 99 ALA A O 1
ATOM 773 N N . SER A 1 100 ? -1.961 -3.738 -7.860 1.00 90.69 100 SER A N 1
ATOM 774 C CA . SER A 1 100 ? -0.656 -3.095 -7.879 1.00 90.69 100 SER A CA 1
ATOM 775 C C . SER A 1 100 ? -0.050 -3.051 -9.278 1.00 90.69 100 SER A C 1
ATOM 777 O O . SER A 1 100 ? -0.323 -3.900 -10.127 1.00 90.69 100 SER A O 1
ATOM 779 N N . SER A 1 101 ? 0.768 -2.030 -9.519 1.00 90.31 101 SER A N 1
ATOM 780 C CA . SER A 1 101 ? 1.550 -1.845 -10.741 1.00 90.31 101 SER A CA 1
ATOM 781 C C . SER A 1 101 ? 2.995 -1.565 -10.355 1.00 90.31 101 SER A C 1
ATOM 783 O O . SER A 1 101 ? 3.302 -0.489 -9.833 1.00 90.31 101 SER A O 1
ATOM 785 N N . LEU A 1 102 ? 3.884 -2.516 -10.636 1.00 88.38 102 LEU A N 1
ATOM 786 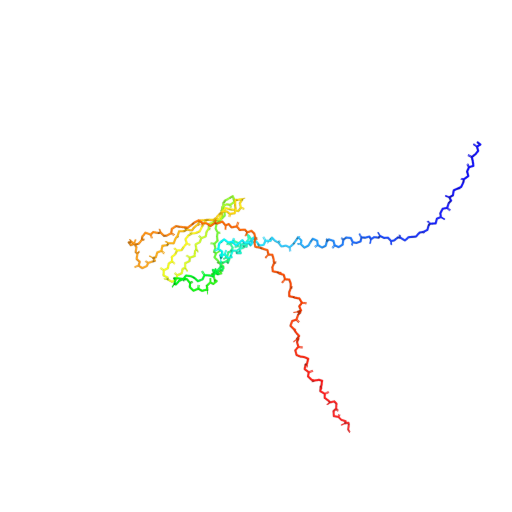C CA . LEU A 1 102 ? 5.312 -2.429 -10.350 1.00 88.38 102 LEU A CA 1
ATOM 787 C C . LEU A 1 102 ? 6.095 -1.993 -11.591 1.00 88.38 102 LEU A C 1
ATOM 789 O O . LEU A 1 102 ? 6.026 -2.623 -12.644 1.00 88.38 102 LEU A O 1
ATOM 793 N N . THR A 1 103 ? 6.898 -0.944 -11.444 1.00 86.50 103 THR A N 1
ATOM 794 C CA . THR A 1 103 ? 7.821 -0.425 -12.463 1.00 86.50 103 THR A CA 1
ATOM 795 C C . THR A 1 103 ? 9.259 -0.476 -11.958 1.00 86.50 103 THR A C 1
ATOM 797 O O . THR A 1 103 ? 9.513 -0.112 -10.812 1.00 86.50 103 THR A O 1
ATOM 800 N N . VAL A 1 104 ? 10.207 -0.890 -12.803 1.00 85.19 104 VAL A N 1
ATOM 801 C CA . VAL A 1 104 ? 11.635 -0.990 -12.449 1.00 85.19 104 VAL A CA 1
ATOM 802 C C . VAL A 1 104 ? 12.354 0.314 -12.798 1.00 85.19 104 VAL A C 1
ATOM 804 O O . VAL A 1 104 ? 12.444 0.678 -13.970 1.00 85.19 104 VAL A O 1
ATOM 807 N N . THR A 1 105 ? 12.914 0.995 -11.797 1.00 78.44 105 THR A N 1
ATOM 808 C CA . THR A 1 105 ? 13.456 2.362 -11.921 1.00 78.44 105 THR A CA 1
ATOM 809 C C . THR A 1 105 ? 14.602 2.459 -12.934 1.00 78.44 105 THR A C 1
ATOM 811 O O . THR A 1 105 ? 14.667 3.398 -13.723 1.00 78.44 105 THR A O 1
ATOM 814 N N . ASN A 1 106 ? 15.478 1.451 -12.977 1.00 73.88 106 ASN A N 1
ATOM 815 C CA . ASN A 1 106 ? 16.690 1.471 -13.808 1.00 73.88 106 ASN A CA 1
ATOM 816 C C . ASN A 1 106 ? 16.500 0.877 -15.214 1.00 73.88 106 ASN A C 1
ATOM 818 O O . ASN A 1 106 ? 17.460 0.781 -15.979 1.00 73.88 106 ASN A O 1
ATOM 822 N N . LYS A 1 107 ? 15.287 0.431 -15.562 1.00 74.31 107 LYS A N 1
ATOM 823 C CA . LYS A 1 107 ? 14.999 -0.207 -16.854 1.00 74.31 107 LYS A CA 1
ATOM 824 C C . LYS A 1 107 ? 13.643 0.263 -17.399 1.00 74.31 107 LYS A C 1
ATOM 826 O O . LYS A 1 107 ? 12.693 -0.516 -17.399 1.00 74.31 107 LYS A O 1
ATOM 831 N N . PRO A 1 108 ? 13.553 1.502 -17.919 1.00 66.81 108 PRO A N 1
ATOM 832 C CA . PRO A 1 108 ? 12.288 2.093 -18.373 1.00 66.81 108 PRO A CA 1
ATOM 833 C C . PRO A 1 108 ? 11.652 1.364 -19.568 1.00 66.81 108 PRO A C 1
ATOM 835 O O . PRO A 1 108 ? 10.465 1.524 -19.822 1.00 66.81 108 PRO A O 1
ATOM 838 N N . ASN A 1 109 ? 12.420 0.536 -20.286 1.00 77.06 109 ASN A N 1
ATOM 839 C CA . ASN A 1 109 ? 11.922 -0.270 -21.404 1.00 77.06 109 ASN A CA 1
ATOM 840 C C . ASN A 1 109 ? 11.251 -1.585 -20.962 1.00 77.06 109 ASN A C 1
ATOM 842 O O . ASN A 1 109 ? 10.778 -2.338 -21.811 1.00 77.06 109 ASN A O 1
ATOM 846 N N . ILE A 1 110 ? 11.243 -1.904 -19.662 1.00 79.19 110 ILE A N 1
ATOM 847 C CA . ILE A 1 110 ? 10.528 -3.069 -19.134 1.00 79.19 110 ILE A CA 1
ATOM 848 C C . ILE A 1 110 ? 9.083 -2.664 -18.847 1.00 79.19 110 ILE A C 1
ATOM 850 O O . ILE A 1 110 ? 8.830 -1.679 -18.157 1.00 79.19 110 ILE A O 1
ATOM 854 N N . ALA A 1 111 ? 8.140 -3.447 -19.372 1.00 81.00 111 ALA A N 1
ATOM 855 C CA . ALA A 1 111 ? 6.722 -3.255 -19.109 1.00 81.00 111 ALA A CA 1
ATOM 856 C C . ALA A 1 111 ? 6.416 -3.351 -17.606 1.00 81.00 111 ALA A C 1
ATOM 858 O O . ALA A 1 111 ? 7.004 -4.167 -16.891 1.00 81.00 111 ALA A O 1
ATOM 859 N N . ALA A 1 112 ? 5.471 -2.534 -17.141 1.00 83.81 112 ALA A N 1
ATOM 860 C CA . ALA A 1 112 ? 4.986 -2.614 -15.771 1.00 83.81 112 ALA A CA 1
ATOM 861 C C . ALA A 1 112 ? 4.393 -4.003 -15.489 1.00 83.81 112 ALA A C 1
ATOM 863 O O . ALA A 1 112 ? 3.691 -4.578 -16.325 1.00 83.81 112 ALA A O 1
ATOM 864 N N . VAL A 1 113 ? 4.669 -4.535 -14.301 1.00 84.56 113 VAL A N 1
ATOM 865 C CA . VAL A 1 113 ? 4.080 -5.787 -13.828 1.00 84.56 113 VAL A CA 1
ATOM 866 C C . VAL A 1 113 ? 2.841 -5.438 -13.020 1.00 84.56 113 VAL A C 1
ATOM 868 O O . VAL A 1 113 ? 2.949 -4.907 -11.916 1.00 84.56 113 VAL A O 1
ATOM 871 N N . ASN A 1 114 ? 1.671 -5.742 -13.573 1.00 88.94 114 ASN A N 1
ATOM 872 C CA . ASN A 1 114 ? 0.392 -5.514 -12.910 1.00 88.94 114 ASN A CA 1
ATOM 873 C C . ASN A 1 114 ? -0.062 -6.779 -12.184 1.00 88.94 114 ASN A C 1
ATOM 875 O O . ASN A 1 114 ? 0.052 -7.881 -12.724 1.00 88.94 114 ASN A O 1
ATOM 879 N N . ARG A 1 115 ? -0.592 -6.620 -10.973 1.00 87.06 115 ARG A N 1
ATOM 880 C CA . ARG A 1 115 ? -1.132 -7.711 -10.158 1.00 87.06 115 ARG A CA 1
ATOM 881 C C . ARG A 1 115 ? -2.447 -7.292 -9.525 1.00 87.06 115 ARG A C 1
ATOM 883 O O . ARG A 1 115 ? -2.615 -6.138 -9.149 1.00 87.06 115 ARG A O 1
ATOM 890 N N . SER A 1 116 ? -3.360 -8.242 -9.408 1.00 89.62 116 SER A N 1
ATOM 891 C CA . SER A 1 116 ? -4.591 -8.121 -8.632 1.00 89.62 116 SER A CA 1
ATOM 892 C C . SER A 1 116 ? -4.501 -9.058 -7.440 1.00 89.62 116 SER A C 1
ATOM 894 O O . SER A 1 116 ? -4.004 -10.173 -7.594 1.00 89.62 116 SER A O 1
ATOM 896 N N . TYR A 1 117 ? -5.010 -8.618 -6.302 1.00 87.19 117 TYR A N 1
ATOM 897 C CA . TYR A 1 117 ? -4.983 -9.347 -5.048 1.00 87.19 117 TYR A CA 1
ATOM 898 C C . TYR A 1 117 ? -6.390 -9.426 -4.484 1.00 87.19 117 TYR A C 1
ATOM 900 O O . TYR A 1 117 ? -7.123 -8.430 -4.484 1.00 87.19 117 TYR A O 1
ATOM 908 N N . ASN A 1 118 ? -6.728 -10.600 -3.968 1.00 87.94 118 ASN A N 1
ATOM 909 C CA . ASN A 1 118 ? -7.891 -10.749 -3.113 1.00 87.94 118 ASN A CA 1
ATOM 910 C C . ASN A 1 118 ? -7.435 -10.571 -1.674 1.00 87.94 118 ASN A C 1
ATOM 912 O O . ASN A 1 118 ? -6.466 -11.193 -1.234 1.00 87.94 118 ASN A O 1
ATOM 916 N N . CYS A 1 119 ? -8.126 -9.702 -0.956 1.00 89.19 119 CYS A N 1
ATOM 917 C CA . CYS A 1 119 ? -7.745 -9.341 0.384 1.00 89.19 119 CYS A CA 1
ATOM 918 C C . CYS A 1 119 ? -8.784 -9.820 1.400 1.00 89.19 119 CYS A C 1
ATOM 920 O O . CYS A 1 119 ? -9.969 -9.952 1.098 1.00 89.19 119 CYS A O 1
ATOM 922 N N . ILE A 1 120 ? -8.328 -10.096 2.616 1.00 88.00 120 ILE A N 1
ATOM 923 C CA . ILE A 1 120 ? -9.175 -10.475 3.749 1.00 88.00 120 ILE A CA 1
ATOM 924 C C . ILE A 1 120 ? 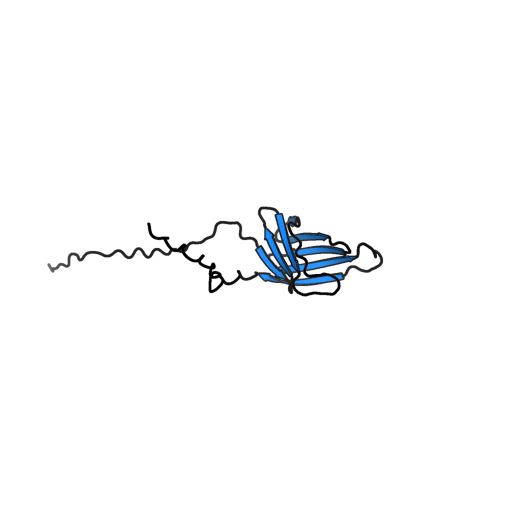-8.808 -9.628 4.958 1.00 88.00 120 ILE A C 1
ATOM 926 O O . ILE A 1 120 ? -7.647 -9.256 5.118 1.00 88.00 120 ILE A O 1
ATOM 930 N N . GLU A 1 121 ? -9.771 -9.330 5.824 1.00 84.94 121 GLU A N 1
ATOM 931 C CA . GLU A 1 121 ? -9.463 -8.691 7.103 1.00 84.94 121 GLU A CA 1
ATOM 932 C C . GLU A 1 121 ? -8.539 -9.596 7.927 1.00 84.94 121 GLU A C 1
ATOM 934 O O . GLU A 1 121 ? -8.812 -10.782 8.134 1.00 84.94 121 GLU A O 1
ATOM 939 N N . THR A 1 122 ? -7.412 -9.044 8.372 1.00 78.25 122 THR A N 1
ATOM 940 C CA . THR A 1 122 ? -6.424 -9.791 9.144 1.00 78.25 122 THR A CA 1
ATOM 941 C C . THR A 1 122 ? -6.977 -10.036 10.543 1.00 78.25 122 THR A C 1
ATOM 943 O O . THR A 1 122 ? -7.233 -9.093 11.297 1.00 78.25 122 THR A O 1
ATOM 946 N N . ALA A 1 123 ? -7.129 -11.308 10.915 1.00 71.00 123 ALA A N 1
ATOM 947 C CA . ALA A 1 123 ? -7.543 -11.673 12.262 1.00 71.00 123 ALA A CA 1
ATOM 948 C C . ALA A 1 123 ? -6.545 -11.119 13.303 1.00 71.00 123 ALA A C 1
ATOM 950 O O . ALA A 1 123 ? -5.329 -11.156 13.075 1.00 71.00 123 ALA A O 1
ATOM 951 N N . PRO A 1 124 ? -7.016 -10.607 14.454 1.00 67.31 124 PRO A N 1
ATOM 952 C CA . PRO A 1 124 ? -6.119 -10.193 15.520 1.00 67.31 124 PRO A CA 1
ATOM 953 C C . PRO A 1 124 ? -5.281 -11.396 15.986 1.00 67.31 124 PRO A C 1
ATOM 955 O O . PRO A 1 124 ? -5.817 -12.500 16.100 1.00 67.31 124 PRO A O 1
ATOM 958 N N . PRO A 1 125 ? -3.975 -11.211 16.258 1.00 62.84 125 PRO A N 1
ATOM 959 C CA . PRO A 1 125 ? -3.128 -12.304 16.712 1.00 62.84 125 PRO A CA 1
ATOM 960 C C . PRO A 1 125 ? -3.667 -12.877 18.023 1.00 62.84 125 PRO A C 1
ATOM 962 O O . PRO A 1 125 ? -4.032 -12.124 18.932 1.00 62.84 125 PRO A O 1
ATOM 965 N N . GLU A 1 126 ? -3.695 -14.207 18.128 1.00 65.00 126 GLU A N 1
ATOM 966 C CA . GLU A 1 126 ? -4.072 -14.868 19.374 1.00 65.00 126 GLU A CA 1
ATOM 967 C C . GLU A 1 126 ? -3.119 -14.429 20.498 1.00 65.00 126 GLU A C 1
ATOM 969 O O . GLU A 1 126 ? -1.897 -14.366 20.299 1.00 65.00 126 GLU A O 1
ATOM 974 N N . PRO A 1 127 ? -3.643 -14.089 21.688 1.00 62.91 127 PRO A N 1
ATOM 975 C CA . PRO A 1 127 ? -2.795 -13.720 22.805 1.00 62.91 127 PRO A CA 1
ATOM 976 C C . PRO A 1 127 ? -1.867 -14.894 23.151 1.00 62.91 127 PRO A C 1
ATOM 978 O O . PRO A 1 127 ? -2.305 -16.047 23.145 1.00 62.91 127 PRO A O 1
ATOM 981 N N . PRO A 1 128 ? -0.590 -14.634 23.485 1.00 68.81 128 PRO A N 1
ATOM 982 C CA . PRO A 1 128 ? 0.335 -15.701 23.829 1.00 68.81 128 PRO A CA 1
ATOM 983 C C . PRO A 1 128 ? -0.204 -16.479 25.032 1.00 68.81 128 PRO A C 1
ATOM 985 O O . PRO A 1 128 ? -0.465 -15.896 26.085 1.00 68.81 128 PRO A O 1
ATOM 988 N N . GLU A 1 129 ? -0.313 -17.803 24.895 1.00 71.44 129 GLU A N 1
ATOM 989 C CA . GLU A 1 129 ? -0.868 -18.693 25.928 1.00 71.44 129 GLU A CA 1
ATOM 990 C C . GLU A 1 129 ? -0.140 -18.537 27.280 1.00 71.44 129 GLU A C 1
ATOM 992 O O . GLU A 1 129 ? -0.710 -18.758 28.351 1.00 71.44 129 GLU A O 1
ATOM 997 N N . LYS A 1 130 ? 1.138 -18.125 27.252 1.00 72.06 130 LYS A N 1
ATOM 998 C CA . LYS A 1 130 ? 1.942 -17.826 28.442 1.00 72.06 130 LYS A CA 1
ATOM 999 C C . LYS A 1 130 ? 2.812 -16.596 28.219 1.00 72.06 130 LYS A C 1
ATOM 1001 O O . LYS A 1 130 ? 3.605 -16.541 27.282 1.00 72.06 130 LYS A O 1
ATOM 1006 N N . LEU A 1 131 ? 2.738 -15.650 29.156 1.00 65.44 131 LEU A N 1
ATOM 1007 C CA . LEU A 1 131 ? 3.732 -14.586 29.279 1.00 65.44 131 LEU A CA 1
ATOM 1008 C C . LEU A 1 131 ? 5.129 -15.220 29.427 1.00 65.44 131 LEU A C 1
ATOM 1010 O O . LEU A 1 131 ? 5.275 -16.175 30.202 1.00 65.44 131 LEU A O 1
ATOM 1014 N N . PRO A 1 132 ? 6.164 -14.711 28.732 1.00 70.25 132 PRO A N 1
ATOM 1015 C CA . PRO A 1 132 ? 7.517 -15.223 28.886 1.00 70.25 132 PRO A CA 1
ATOM 1016 C C . PRO A 1 132 ? 7.904 -15.157 30.366 1.00 70.25 132 PRO A C 1
ATOM 1018 O O . PRO A 1 132 ? 7.845 -14.096 30.996 1.00 70.25 132 PRO A O 1
ATOM 1021 N N . LYS A 1 133 ? 8.259 -16.312 30.944 1.00 67.31 133 LYS A N 1
ATOM 1022 C CA . LYS A 1 133 ? 8.685 -16.401 32.344 1.00 67.31 133 LYS A CA 1
ATOM 1023 C C . LYS A 1 133 ? 9.902 -15.497 32.520 1.00 67.31 133 LYS A C 1
ATOM 1025 O O . LYS A 1 133 ? 10.993 -15.833 32.064 1.00 67.31 133 LYS A O 1
ATOM 1030 N N . ARG A 1 134 ? 9.727 -14.351 33.186 1.00 68.44 134 ARG A N 1
ATOM 1031 C CA . ARG A 1 134 ? 10.859 -13.514 33.594 1.00 68.44 134 ARG A CA 1
ATOM 1032 C C . ARG A 1 134 ? 11.776 -14.369 34.473 1.00 68.44 134 ARG A C 1
ATOM 1034 O O . ARG A 1 134 ? 11.271 -14.993 35.412 1.00 68.44 134 ARG A O 1
ATOM 1041 N N . PRO A 1 135 ? 13.092 -14.423 34.209 1.00 71.00 135 PRO A N 1
ATOM 1042 C CA . PRO A 1 135 ? 14.010 -15.087 35.116 1.00 71.00 135 PRO A CA 1
ATOM 1043 C C . PRO A 1 135 ? 13.939 -14.361 36.461 1.00 71.00 135 PRO A C 1
ATOM 1045 O O . PRO A 1 135 ? 14.318 -13.197 36.580 1.00 71.00 135 PRO A O 1
ATOM 1048 N N . VAL A 1 136 ? 13.386 -15.029 37.474 1.00 67.38 136 VAL A N 1
ATOM 1049 C CA . VAL A 1 136 ? 13.332 -14.492 38.833 1.00 67.38 136 VAL A CA 1
ATOM 1050 C C . VAL A 1 136 ? 14.770 -14.454 39.335 1.00 67.38 136 VAL A C 1
ATOM 1052 O O . VAL A 1 136 ? 15.382 -15.498 39.569 1.00 67.38 136 VAL A O 1
ATOM 1055 N N . GLY A 1 137 ? 15.333 -13.249 39.440 1.00 68.38 137 GLY A N 1
ATOM 1056 C CA . GLY A 1 137 ? 16.660 -13.043 40.007 1.00 68.38 137 GLY A CA 1
ATOM 1057 C C . GLY A 1 137 ? 16.754 -13.734 41.365 1.00 68.38 137 GLY A C 1
ATOM 1058 O O . GLY A 1 137 ? 15.850 -13.619 42.196 1.00 68.38 137 GLY A O 1
ATOM 1059 N N . LYS A 1 138 ? 17.828 -14.502 41.583 1.00 71.81 138 LYS A N 1
ATOM 1060 C CA . LYS A 1 138 ? 18.052 -15.213 42.847 1.00 71.81 138 LYS A CA 1
ATOM 1061 C C . LYS A 1 138 ? 17.983 -14.205 43.996 1.00 71.81 138 LYS A C 1
ATOM 1063 O O . LYS A 1 138 ? 18.723 -13.223 44.002 1.00 71.81 138 LYS A O 1
ATOM 1068 N N . ARG A 1 139 ? 17.101 -14.453 44.970 1.00 67.81 139 ARG A N 1
ATOM 1069 C CA . ARG A 1 139 ? 16.979 -13.627 46.179 1.00 67.81 139 ARG A CA 1
ATOM 1070 C C . ARG A 1 139 ? 18.359 -13.529 46.851 1.00 67.81 139 ARG A C 1
ATOM 1072 O O . ARG A 1 139 ? 18.961 -14.580 47.095 1.00 67.81 139 ARG A O 1
ATOM 1079 N N . PRO A 1 140 ? 18.870 -12.326 47.169 1.00 73.44 140 PRO A N 1
ATOM 1080 C CA . PRO A 1 140 ? 20.125 -12.198 47.896 1.00 73.44 140 PRO A CA 1
ATOM 1081 C C . PRO A 1 140 ? 20.008 -12.936 49.234 1.00 73.44 140 PRO A C 1
ATOM 1083 O O . PRO A 1 140 ? 19.068 -12.697 49.998 1.00 73.44 140 PRO A O 1
ATOM 1086 N N . ARG A 1 141 ? 20.934 -13.861 49.522 1.00 70.94 141 ARG A N 1
ATOM 1087 C CA . ARG A 1 141 ? 21.025 -14.477 50.853 1.00 70.94 141 ARG A CA 1
ATOM 1088 C C . ARG A 1 141 ? 21.380 -13.374 51.849 1.00 70.94 141 ARG A C 1
ATOM 1090 O O . ARG A 1 141 ? 22.424 -12.742 51.697 1.00 70.94 141 ARG A O 1
ATOM 1097 N N . LYS A 1 142 ? 20.532 -13.165 52.866 1.00 66.75 142 LYS A N 1
ATOM 1098 C CA . LYS A 1 142 ? 20.900 -12.385 54.056 1.00 66.75 142 LYS A CA 1
ATOM 1099 C C . LYS A 1 142 ? 22.209 -12.970 54.595 1.00 66.75 142 LYS A C 1
ATOM 1101 O O . LYS A 1 142 ? 22.226 -14.131 55.000 1.00 66.75 142 LYS A O 1
ATOM 1106 N N . ARG A 1 143 ? 23.300 -12.202 54.557 1.00 65.44 143 ARG A N 1
ATOM 1107 C CA . ARG A 1 143 ? 24.478 -12.507 55.374 1.00 65.44 143 ARG A CA 1
ATOM 1108 C C . ARG A 1 143 ? 24.082 -12.179 56.813 1.00 65.44 143 ARG A C 1
ATOM 1110 O O . ARG A 1 143 ? 23.507 -11.119 57.047 1.00 65.44 143 ARG A O 1
ATOM 1117 N N . GLY A 1 144 ? 24.249 -13.154 57.705 1.00 63.22 144 GLY A N 1
ATOM 1118 C CA . GLY A 1 144 ? 23.991 -12.989 59.133 1.00 63.22 144 GLY A CA 1
ATOM 1119 C C . GLY A 1 144 ? 24.822 -11.841 59.704 1.00 63.22 144 GLY A C 1
ATOM 1120 O O . GLY A 1 144 ? 25.874 -11.525 59.147 1.00 63.22 144 GLY A O 1
ATOM 1121 N N . PHE A 1 145 ? 24.265 -11.218 60.743 1.00 54.12 145 PHE A N 1
ATOM 1122 C CA . PHE A 1 145 ? 24.843 -10.121 61.520 1.00 54.12 145 PHE A CA 1
ATOM 1123 C C . PHE A 1 145 ? 26.214 -10.468 62.100 1.00 54.12 145 PHE A C 1
ATOM 1125 O O . PHE A 1 145 ? 26.400 -11.648 62.476 1.00 54.12 145 PHE A O 1
#

Foldseek 3Di:
DDDDDDDDDDDDDDPPPPPPPPPPPDPQQFWKAWPQWIWTADPVLQFIWIFRGDDDPVDDRDIDTRWHWDDDPQWIWTWDDDPFKIKIKIARNVQQKMKIWIDGPVCNVDHIDIDITRMDGDDDDDDPPDDPPDPDPPDDPPDDD

Radius of gyration: 28.01 Å; chains: 1; bounding box: 90×28×83 Å